Protein AF-A0A662UKR2-F1 (afdb_monomer_lite)

Structure (mmCIF, N/CA/C/O backbone):
data_AF-A0A662UKR2-F1
#
_entry.id   AF-A0A662UKR2-F1
#
loop_
_atom_site.group_PDB
_atom_site.id
_atom_site.type_symbol
_atom_site.label_atom_id
_atom_site.label_alt_id
_atom_site.label_comp_id
_atom_site.label_asym_id
_atom_site.label_entity_id
_atom_site.label_seq_id
_atom_site.pdbx_PDB_ins_code
_atom_site.Cartn_x
_atom_site.Cartn_y
_atom_site.Cartn_z
_atom_site.occupancy
_atom_site.B_iso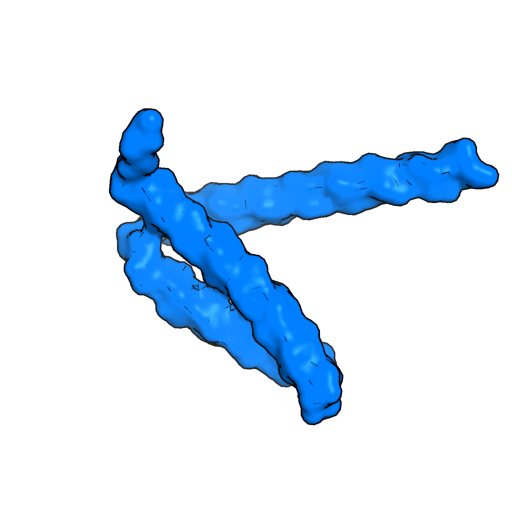_or_equiv
_atom_site.auth_seq_id
_atom_site.auth_comp_id
_atom_site.auth_asym_id
_atom_site.auth_atom_id
_atom_site.pdbx_PDB_model_num
ATOM 1 N N . MET A 1 1 ? 4.696 18.281 -18.787 1.00 58.50 1 MET A N 1
ATOM 2 C CA . MET A 1 1 ? 5.821 17.326 -18.683 1.00 58.50 1 MET A CA 1
ATOM 3 C C . MET A 1 1 ? 5.236 15.919 -18.678 1.00 58.50 1 MET A C 1
ATOM 5 O O . MET A 1 1 ? 4.300 15.696 -17.919 1.00 58.50 1 MET A O 1
ATOM 9 N N . ARG A 1 2 ? 5.671 15.020 -19.575 1.00 72.38 2 ARG A N 1
ATOM 10 C CA . ARG A 1 2 ? 5.256 13.604 -19.528 1.00 72.38 2 ARG A CA 1
ATOM 11 C C . ARG A 1 2 ? 6.004 12.928 -18.381 1.00 72.38 2 ARG A C 1
ATOM 13 O O . ARG A 1 2 ? 7.184 13.209 -18.204 1.00 72.38 2 ARG A O 1
ATOM 20 N N . LEU A 1 3 ? 5.312 12.084 -17.623 1.00 77.31 3 LEU A N 1
ATOM 21 C CA . LEU A 1 3 ? 5.959 11.244 -16.619 1.00 77.31 3 LEU A CA 1
ATOM 22 C C . LEU A 1 3 ? 6.851 10.236 -17.328 1.00 77.31 3 LEU A C 1
ATOM 24 O O . LEU A 1 3 ? 6.499 9.728 -18.397 1.00 77.31 3 LEU A O 1
ATOM 28 N N . THR A 1 4 ? 7.988 9.945 -16.719 1.00 90.44 4 THR A N 1
ATOM 29 C CA . THR A 1 4 ? 8.795 8.797 -17.113 1.00 90.44 4 THR A CA 1
ATOM 30 C C . THR A 1 4 ? 8.011 7.507 -16.865 1.00 90.44 4 THR A C 1
ATOM 32 O O . THR A 1 4 ? 7.087 7.445 -16.044 1.00 90.44 4 THR A O 1
ATOM 35 N N . GLU A 1 5 ? 8.377 6.446 -17.580 1.00 89.69 5 GLU A N 1
ATOM 36 C CA . GLU A 1 5 ? 7.794 5.120 -17.362 1.00 89.69 5 GLU A CA 1
ATOM 37 C C . GLU A 1 5 ? 7.981 4.670 -15.903 1.00 89.69 5 GLU A C 1
ATOM 39 O O . GLU A 1 5 ? 7.037 4.218 -15.258 1.00 89.69 5 GLU A O 1
ATOM 44 N N . LYS A 1 6 ? 9.170 4.919 -15.341 1.00 90.81 6 LYS A N 1
ATOM 45 C CA . LYS A 1 6 ? 9.504 4.619 -13.946 1.00 90.81 6 LYS A CA 1
ATOM 46 C C . LYS A 1 6 ? 8.615 5.366 -12.948 1.00 90.81 6 LYS A C 1
ATOM 48 O O . LYS A 1 6 ? 8.093 4.755 -12.022 1.00 90.81 6 LYS A O 1
ATOM 53 N N . GLU A 1 7 ? 8.369 6.662 -13.143 1.00 92.75 7 GLU A N 1
ATOM 54 C CA . GLU A 1 7 ? 7.427 7.416 -12.295 1.00 92.75 7 GLU A CA 1
ATOM 55 C C . GLU A 1 7 ? 5.995 6.883 -12.406 1.00 92.75 7 GLU A C 1
ATOM 57 O O . GLU A 1 7 ? 5.260 6.864 -11.419 1.00 92.75 7 GLU A O 1
ATOM 62 N N . THR A 1 8 ? 5.593 6.426 -13.592 1.00 94.00 8 THR A N 1
ATOM 63 C CA . THR A 1 8 ? 4.272 5.817 -13.804 1.00 94.00 8 THR A CA 1
ATOM 64 C C . THR A 1 8 ? 4.144 4.506 -13.029 1.00 94.00 8 THR A C 1
ATOM 66 O O . THR A 1 8 ? 3.141 4.295 -12.345 1.00 94.00 8 THR A O 1
ATOM 69 N N . LYS A 1 9 ? 5.181 3.663 -13.063 1.00 95.44 9 LYS A N 1
ATOM 70 C CA . LYS A 1 9 ? 5.261 2.410 -12.301 1.00 95.44 9 LYS A CA 1
ATOM 71 C C . LYS A 1 9 ? 5.267 2.660 -10.784 1.00 95.44 9 LYS A C 1
ATOM 73 O O . LYS A 1 9 ? 4.490 2.035 -10.064 1.00 95.44 9 LYS A O 1
ATOM 78 N N . LYS A 1 10 ? 6.027 3.650 -10.292 1.00 95.88 10 LYS A N 1
ATOM 79 C CA . LYS A 1 10 ? 6.006 4.055 -8.867 1.00 95.88 10 LYS A CA 1
ATOM 80 C C . LYS A 1 10 ? 4.609 4.503 -8.416 1.00 95.88 10 LYS A C 1
ATOM 82 O O . LYS A 1 10 ? 4.090 4.006 -7.418 1.00 95.88 10 LYS A O 1
ATOM 87 N N . ARG A 1 11 ? 3.936 5.346 -9.207 1.00 95.50 11 ARG A N 1
ATOM 88 C CA . ARG A 1 11 ? 2.543 5.764 -8.945 1.00 95.50 11 ARG A CA 1
ATOM 89 C C . ARG A 1 11 ? 1.553 4.606 -8.957 1.00 95.50 11 ARG A C 1
ATOM 91 O O . ARG A 1 11 ? 0.550 4.637 -8.245 1.00 95.50 11 ARG A O 1
ATOM 98 N N . TYR A 1 12 ? 1.810 3.582 -9.764 1.00 96.25 12 TYR A N 1
ATOM 99 C CA . TYR A 1 12 ? 0.988 2.382 -9.771 1.00 96.25 12 TYR A CA 1
ATOM 100 C C . TYR A 1 12 ? 1.091 1.617 -8.439 1.00 96.25 12 TYR A C 1
ATOM 102 O O . TYR A 1 12 ? 0.059 1.244 -7.875 1.00 96.25 12 TYR A O 1
ATOM 110 N N . VAL A 1 13 ? 2.300 1.479 -7.875 1.00 97.50 13 VAL A N 1
ATOM 111 C CA . VAL A 1 13 ? 2.519 0.907 -6.529 1.00 97.50 13 VAL A CA 1
ATOM 112 C C . VAL A 1 13 ? 1.802 1.724 -5.450 1.00 97.50 13 VAL A C 1
ATOM 114 O O . VAL A 1 13 ? 1.078 1.159 -4.628 1.00 97.50 13 VAL A O 1
ATOM 117 N N . GLU A 1 14 ? 1.910 3.054 -5.485 1.00 97.12 14 GLU A N 1
ATOM 118 C CA . GLU A 1 14 ? 1.162 3.942 -4.578 1.00 97.12 14 GLU A CA 1
ATOM 119 C C . GLU A 1 14 ? -0.354 3.688 -4.673 1.00 97.12 14 GLU A C 1
ATOM 121 O O . GLU A 1 14 ? -1.051 3.512 -3.665 1.00 97.12 14 GLU A O 1
ATOM 126 N N . GLY A 1 15 ? -0.867 3.605 -5.903 1.00 97.31 15 GLY A N 1
ATOM 127 C CA . GLY A 1 15 ? -2.266 3.313 -6.196 1.00 97.31 15 GLY A CA 1
ATOM 128 C C . GLY A 1 15 ? -2.728 1.955 -5.663 1.00 97.31 15 GLY A C 1
ATOM 129 O O . GLY A 1 15 ? -3.862 1.847 -5.180 1.00 97.31 15 GLY A O 1
ATOM 130 N N . ALA A 1 16 ? -1.867 0.936 -5.686 1.00 97.81 16 ALA A N 1
ATOM 131 C CA . ALA A 1 16 ? -2.160 -0.387 -5.137 1.00 97.81 16 ALA A CA 1
ATOM 132 C C . ALA A 1 16 ? -2.396 -0.335 -3.618 1.00 97.81 16 ALA A C 1
ATOM 134 O O . ALA A 1 16 ? -3.382 -0.893 -3.128 1.00 97.81 16 ALA A O 1
ATOM 135 N N . ILE A 1 17 ? -1.573 0.409 -2.873 1.00 97.94 17 ILE A N 1
ATOM 136 C CA . ILE A 1 17 ? -1.727 0.566 -1.416 1.00 97.94 17 ILE A CA 1
ATOM 137 C C . ILE A 1 17 ? -3.019 1.308 -1.062 1.00 97.94 17 ILE A C 1
ATOM 139 O O . ILE A 1 17 ? -3.781 0.872 -0.190 1.00 97.94 17 ILE A O 1
ATOM 143 N N . ILE A 1 18 ? -3.330 2.395 -1.773 1.00 97.56 18 ILE A N 1
ATOM 144 C CA . ILE A 1 18 ? -4.593 3.123 -1.580 1.00 97.56 18 ILE A CA 1
ATOM 145 C C . ILE A 1 18 ? -5.797 2.235 -1.914 1.00 97.56 18 ILE A C 1
ATOM 147 O O . ILE A 1 18 ? -6.810 2.256 -1.202 1.00 97.56 18 ILE A O 1
ATOM 151 N N . SER A 1 19 ? -5.693 1.423 -2.965 1.00 97.75 19 SER A N 1
ATOM 152 C CA . SER A 1 19 ? -6.735 0.469 -3.355 1.00 97.75 19 SER A CA 1
ATOM 153 C C . SER A 1 19 ? -6.944 -0.607 -2.290 1.00 97.75 19 SER A C 1
ATOM 155 O O . SER A 1 19 ? -8.088 -0.866 -1.910 1.00 97.75 19 SER A O 1
ATOM 157 N N . ALA A 1 20 ? -5.870 -1.155 -1.716 1.00 98.25 20 ALA A N 1
ATOM 158 C CA . ALA A 1 20 ? -5.950 -2.097 -0.602 1.00 98.25 20 ALA A CA 1
ATOM 159 C C . ALA A 1 20 ? -6.621 -1.478 0.632 1.00 98.25 20 ALA A C 1
ATOM 161 O O . ALA A 1 20 ? -7.509 -2.094 1.222 1.00 98.25 20 ALA A O 1
ATOM 162 N N . LEU A 1 21 ? -6.301 -0.229 0.987 1.00 98.12 21 LEU A N 1
ATOM 163 C CA . LEU A 1 21 ? -6.968 0.465 2.095 1.00 98.12 21 LEU A CA 1
ATOM 164 C C . LEU A 1 21 ? -8.481 0.621 1.856 1.00 98.12 21 LEU A C 1
ATOM 166 O O . LEU A 1 21 ? -9.287 0.432 2.775 1.00 98.12 21 LEU A O 1
ATOM 170 N N . ARG A 1 22 ? -8.887 0.956 0.626 1.00 98.31 22 ARG A N 1
ATOM 171 C CA . ARG A 1 22 ? -10.306 1.048 0.239 1.00 98.31 22 ARG A CA 1
ATOM 172 C C . ARG A 1 22 ? -10.992 -0.313 0.322 1.00 98.31 22 ARG A C 1
ATOM 174 O O . ARG A 1 22 ? -12.091 -0.408 0.868 1.00 98.31 22 ARG A O 1
ATOM 181 N N . LEU A 1 23 ? -10.330 -1.361 -0.157 1.00 98.25 23 LEU A N 1
ATOM 182 C CA . LEU A 1 23 ? -10.845 -2.724 -0.135 1.00 98.25 23 LEU A CA 1
ATOM 183 C C . LEU A 1 23 ? -10.987 -3.266 1.291 1.00 98.25 23 LEU A C 1
ATOM 185 O O . LEU A 1 23 ? -12.013 -3.854 1.628 1.00 98.25 23 LEU A O 1
ATOM 189 N N . TYR A 1 24 ? -10.015 -2.994 2.161 1.00 98.62 24 TYR A N 1
ATOM 190 C CA . TYR A 1 24 ? -10.104 -3.304 3.585 1.00 98.62 24 TYR A CA 1
ATOM 191 C C . TYR A 1 24 ? -11.374 -2.696 4.198 1.00 98.62 24 TYR A C 1
ATOM 193 O O . T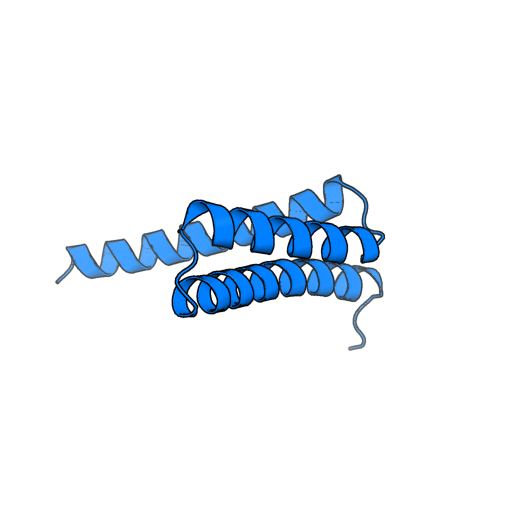YR A 1 24 ? -12.172 -3.402 4.816 1.00 98.62 24 TYR A O 1
ATOM 201 N N . ARG A 1 25 ? -11.621 -1.398 3.969 1.00 98.44 25 ARG A N 1
ATOM 202 C CA . ARG A 1 25 ? -12.834 -0.714 4.458 1.00 98.44 25 ARG A CA 1
ATOM 203 C C . ARG A 1 25 ? -14.110 -1.318 3.872 1.00 98.44 25 ARG A C 1
ATOM 205 O O . ARG A 1 25 ? -15.089 -1.488 4.598 1.00 98.44 25 ARG A O 1
ATOM 212 N N . HIS A 1 26 ? -14.091 -1.670 2.587 1.00 98.00 26 HIS A N 1
ATOM 213 C CA . HIS A 1 26 ? -15.207 -2.338 1.923 1.00 98.00 26 HIS A CA 1
ATOM 214 C C . HIS A 1 26 ? -15.557 -3.667 2.604 1.00 98.00 26 HIS A C 1
ATOM 216 O O . HIS A 1 26 ? -16.711 -3.889 2.967 1.00 98.00 26 HIS A O 1
ATOM 222 N N . TRP A 1 27 ? -14.565 -4.526 2.844 1.00 98.31 27 TRP A N 1
ATOM 223 C CA . TRP A 1 27 ? -14.773 -5.815 3.503 1.00 98.31 27 TRP A CA 1
ATOM 224 C C . TRP A 1 27 ? -15.232 -5.677 4.948 1.00 98.31 27 TRP A C 1
ATOM 226 O O . TRP A 1 27 ? -16.148 -6.384 5.367 1.00 98.31 27 TRP A O 1
ATOM 236 N N . ARG A 1 28 ? -14.675 -4.713 5.690 1.00 98.25 28 ARG A N 1
ATOM 237 C CA . ARG A 1 28 ? -15.138 -4.386 7.046 1.00 98.25 28 ARG A CA 1
ATOM 238 C C . ARG A 1 28 ? -16.612 -3.994 7.068 1.00 98.25 28 ARG A C 1
ATOM 240 O O . ARG A 1 28 ? -17.338 -4.457 7.942 1.00 98.25 28 ARG A O 1
ATOM 247 N N . LYS A 1 29 ? -17.073 -3.200 6.094 1.00 97.81 29 LYS A N 1
ATOM 248 C CA . LYS A 1 29 ? -18.493 -2.831 5.956 1.00 97.81 29 LYS A CA 1
ATOM 249 C C . LYS A 1 29 ? -19.390 -4.043 5.674 1.00 97.81 29 LYS A C 1
ATOM 251 O O . LYS A 1 29 ? -20.552 -4.030 6.056 1.00 97.81 29 LYS A O 1
ATOM 256 N N . ARG A 1 30 ? -18.858 -5.090 5.037 1.00 96.75 30 ARG A N 1
ATOM 257 C CA . ARG A 1 30 ? -19.575 -6.345 4.752 1.00 96.75 30 ARG A CA 1
ATOM 258 C C . ARG A 1 30 ? -19.498 -7.384 5.878 1.00 96.75 30 ARG A C 1
ATOM 260 O O . ARG A 1 30 ? -19.892 -8.523 5.666 1.00 96.75 30 ARG A O 1
ATOM 267 N N . GLY A 1 31 ? -18.998 -7.009 7.056 1.00 97.94 31 GLY A N 1
ATOM 268 C CA . GLY A 1 31 ? -19.009 -7.868 8.242 1.00 97.94 31 GLY A CA 1
ATOM 269 C C . GLY A 1 31 ? -17.795 -8.784 8.402 1.00 97.94 31 GLY A C 1
ATOM 270 O O . GLY A 1 31 ? -17.737 -9.518 9.383 1.00 97.94 31 GLY A O 1
ATOM 271 N N . LEU A 1 32 ? -16.796 -8.722 7.511 1.00 98.00 32 LEU A N 1
ATOM 272 C CA . LEU A 1 32 ? -15.558 -9.492 7.692 1.00 98.00 32 LEU A CA 1
ATOM 273 C C . LEU A 1 32 ? -14.796 -9.009 8.926 1.00 98.00 32 LEU A C 1
ATOM 275 O O . LEU A 1 32 ? -14.780 -7.807 9.230 1.00 98.00 32 LEU A O 1
ATOM 279 N N . THR A 1 33 ? -14.098 -9.921 9.607 1.00 98.19 33 THR A N 1
ATOM 280 C CA . THR A 1 33 ? -13.227 -9.564 10.736 1.00 98.19 33 THR A CA 1
ATOM 281 C C . THR A 1 33 ? -12.084 -8.646 10.286 1.00 98.19 33 THR A C 1
ATOM 283 O O . THR A 1 33 ? -11.766 -8.542 9.100 1.00 98.19 33 THR A O 1
ATOM 286 N N . LYS A 1 34 ? -11.450 -7.937 11.234 1.00 97.69 34 LYS A N 1
ATOM 287 C CA . LYS A 1 34 ? -10.306 -7.059 10.919 1.00 97.69 34 LYS A CA 1
ATOM 288 C C . LYS A 1 34 ? -9.192 -7.829 10.213 1.00 97.69 34 LYS A C 1
ATOM 290 O O . LYS A 1 34 ? -8.676 -7.345 9.213 1.00 97.69 34 LYS A O 1
ATOM 295 N N . ARG A 1 35 ? -8.878 -9.025 10.716 1.00 98.25 35 ARG A N 1
ATOM 296 C CA . ARG A 1 35 ? -7.829 -9.892 10.180 1.00 98.25 35 ARG A CA 1
ATOM 297 C C . ARG A 1 35 ? -8.146 -10.347 8.756 1.00 98.25 35 ARG A C 1
ATOM 299 O O . ARG A 1 35 ? -7.357 -10.082 7.861 1.00 98.25 35 ARG A O 1
ATOM 306 N N . GLU A 1 36 ? -9.324 -10.924 8.523 1.00 98.06 36 GLU A N 1
ATOM 307 C CA . GLU A 1 36 ? -9.699 -11.425 7.190 1.00 98.06 36 GLU A CA 1
ATOM 308 C C . GLU A 1 36 ? -9.779 -10.306 6.148 1.00 98.06 36 GLU A C 1
ATOM 310 O O . GLU A 1 36 ? -9.317 -10.462 5.019 1.00 98.06 36 GLU A O 1
ATOM 315 N N . ALA A 1 37 ? -10.357 -9.158 6.516 1.00 98.44 37 ALA A N 1
ATOM 316 C CA . ALA A 1 37 ? -10.424 -8.005 5.626 1.00 98.44 37 ALA A CA 1
ATOM 317 C C . ALA A 1 37 ? -9.021 -7.493 5.264 1.00 98.44 37 ALA A C 1
ATOM 319 O O . ALA A 1 37 ? -8.797 -7.083 4.125 1.00 98.44 37 ALA A O 1
ATOM 320 N N . PHE A 1 38 ? -8.094 -7.509 6.226 1.00 98.44 38 PHE A N 1
ATOM 321 C CA . PHE A 1 38 ? -6.712 -7.082 6.033 1.00 98.44 38 PHE A CA 1
ATOM 322 C C . PHE A 1 38 ? -5.938 -8.059 5.144 1.00 98.44 38 PHE A C 1
ATOM 324 O O . PHE A 1 38 ? -5.388 -7.636 4.133 1.00 98.44 38 PHE A O 1
ATOM 331 N N . GLU A 1 39 ? -5.968 -9.358 5.449 1.00 98.25 39 GLU A N 1
ATOM 332 C CA . GLU A 1 39 ? -5.303 -10.404 4.656 1.00 98.25 39 GLU A CA 1
ATOM 333 C C . GLU A 1 39 ? -5.755 -10.374 3.187 1.00 98.25 39 GLU A C 1
ATOM 335 O O . GLU A 1 39 ? -4.925 -10.407 2.277 1.00 98.25 39 GLU A O 1
ATOM 340 N N . ARG A 1 40 ? -7.065 -10.222 2.933 1.00 97.94 40 ARG A N 1
ATOM 341 C CA . ARG A 1 40 ? -7.602 -10.092 1.566 1.00 97.94 40 ARG A CA 1
ATOM 342 C C . ARG A 1 40 ? -7.118 -8.826 0.862 1.00 97.94 40 ARG A C 1
ATOM 344 O O . ARG A 1 40 ? -6.788 -8.881 -0.319 1.00 97.94 40 ARG A O 1
ATOM 351 N N . ALA A 1 41 ? -7.085 -7.697 1.569 1.00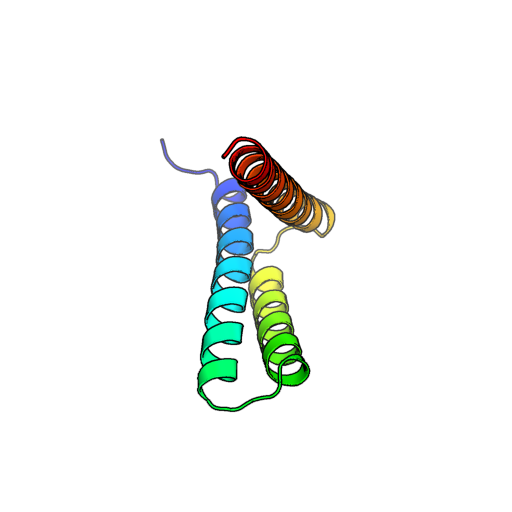 98.31 41 ALA A N 1
ATOM 352 C CA . ALA A 1 41 ? -6.614 -6.434 1.012 1.00 98.31 41 ALA A CA 1
ATOM 353 C C . ALA A 1 41 ? -5.120 -6.476 0.662 1.00 98.31 41 ALA A C 1
ATOM 355 O O . ALA A 1 41 ? -4.743 -6.047 -0.426 1.00 98.31 41 ALA A O 1
ATOM 356 N N . VAL A 1 42 ? -4.290 -7.039 1.546 1.00 98.06 42 VAL A N 1
ATOM 357 C CA . VAL A 1 42 ? -2.845 -7.201 1.327 1.00 98.06 42 VAL A CA 1
ATOM 358 C C . VAL A 1 42 ? -2.574 -8.124 0.147 1.00 98.06 42 VAL A C 1
ATOM 360 O O . VAL A 1 42 ? -1.811 -7.752 -0.738 1.00 98.06 42 VAL A O 1
ATOM 363 N N . LYS A 1 43 ? -3.245 -9.281 0.076 1.00 97.88 43 LYS A N 1
ATOM 364 C CA . LYS A 1 43 ? -3.082 -10.219 -1.045 1.00 97.88 43 LYS A CA 1
ATOM 365 C C . LYS A 1 43 ? -3.354 -9.549 -2.395 1.00 97.88 43 LYS A C 1
ATOM 367 O O . LYS A 1 43 ? -2.615 -9.773 -3.347 1.00 97.88 43 LYS A O 1
ATOM 372 N N . GLN A 1 44 ? -4.391 -8.714 -2.473 1.00 96.25 44 GLN A N 1
ATOM 373 C CA . GLN A 1 44 ? -4.696 -7.981 -3.700 1.00 96.25 44 GLN A CA 1
ATOM 374 C C . GLN A 1 44 ? -3.666 -6.885 -4.003 1.00 96.25 44 GLN A C 1
ATOM 376 O O . GLN A 1 44 ? -3.290 -6.735 -5.160 1.00 96.25 44 GLN A O 1
ATOM 381 N N . ALA A 1 45 ? -3.183 -6.152 -2.994 1.00 97.44 45 ALA A N 1
ATOM 382 C CA . ALA A 1 45 ? -2.111 -5.173 -3.188 1.00 97.44 45 ALA A CA 1
ATOM 383 C C . ALA A 1 45 ? -0.834 -5.821 -3.734 1.00 97.44 45 ALA A C 1
ATOM 385 O O . ALA A 1 45 ? -0.271 -5.290 -4.682 1.00 97.44 45 ALA A O 1
ATOM 386 N N . ILE A 1 46 ? -0.412 -6.966 -3.185 1.00 96.44 46 ILE A N 1
ATOM 387 C CA . ILE A 1 46 ? 0.773 -7.697 -3.663 1.00 96.44 46 ILE A CA 1
ATOM 388 C C . ILE A 1 46 ? 0.608 -8.067 -5.139 1.00 96.44 46 ILE A C 1
ATOM 390 O O . ILE A 1 46 ? 1.447 -7.690 -5.948 1.00 96.44 46 ILE A O 1
ATOM 394 N N . GLY A 1 47 ? -0.520 -8.685 -5.507 1.00 95.31 47 GLY A N 1
ATOM 395 C CA . GLY A 1 47 ? -0.769 -9.064 -6.900 1.00 95.31 47 GLY A CA 1
ATOM 396 C C . GLY A 1 47 ? -0.846 -7.874 -7.861 1.00 95.31 47 GLY A C 1
ATOM 397 O O . GLY A 1 47 ? -0.535 -8.018 -9.034 1.00 95.31 47 GLY A O 1
ATOM 398 N N . MET A 1 48 ? -1.234 -6.684 -7.388 1.00 94.94 48 MET A N 1
ATOM 399 C CA . MET A 1 48 ? -1.112 -5.463 -8.187 1.00 94.94 48 MET A CA 1
ATOM 400 C C . 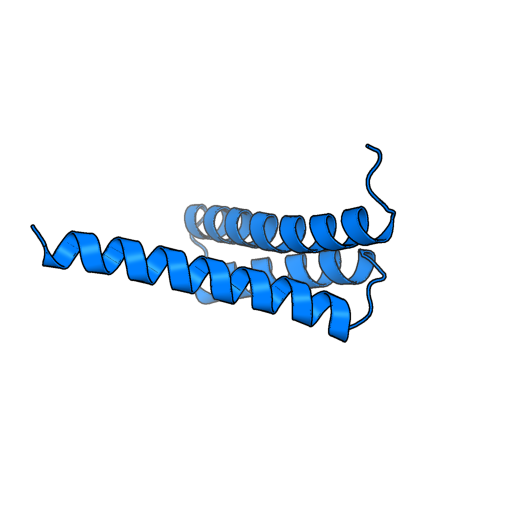MET A 1 48 ? 0.356 -5.041 -8.300 1.00 94.94 48 MET A C 1
ATOM 402 O O . MET A 1 48 ? 0.849 -4.852 -9.401 1.00 94.94 48 MET A O 1
ATOM 406 N N . ILE A 1 49 ? 1.075 -4.921 -7.185 1.00 95.94 49 ILE A N 1
ATOM 407 C CA . ILE A 1 49 ? 2.469 -4.452 -7.155 1.00 95.94 49 ILE A CA 1
ATOM 408 C C . ILE A 1 49 ? 3.381 -5.308 -8.042 1.00 95.94 49 ILE A C 1
ATOM 410 O O . ILE A 1 49 ? 4.215 -4.751 -8.749 1.00 95.94 49 ILE A O 1
ATOM 414 N N . GLU A 1 50 ? 3.183 -6.625 -8.079 1.00 92.44 50 GLU A N 1
ATOM 415 C CA . GLU A 1 50 ? 3.931 -7.543 -8.953 1.00 92.44 50 GLU A CA 1
ATOM 416 C C . GLU A 1 50 ? 3.804 -7.190 -10.449 1.00 92.44 50 GLU A C 1
ATOM 418 O O . GLU A 1 50 ? 4.743 -7.395 -11.212 1.00 92.44 50 GLU A O 1
ATOM 423 N N . VAL A 1 51 ? 2.690 -6.580 -10.873 1.00 91.44 51 VAL A N 1
ATOM 424 C CA . VAL A 1 51 ? 2.456 -6.136 -12.264 1.00 91.44 51 VAL A CA 1
ATOM 425 C C . VAL A 1 51 ? 3.180 -4.820 -12.585 1.00 91.44 51 VAL A C 1
ATOM 427 O O . VAL A 1 51 ? 3.269 -4.430 -13.745 1.00 91.44 51 VAL A O 1
ATOM 430 N N . SER A 1 52 ? 3.716 -4.111 -11.584 1.00 87.81 52 SER A N 1
ATOM 431 C CA . SER A 1 52 ? 4.445 -2.853 -11.812 1.00 87.81 52 SER A CA 1
ATOM 432 C C . SER A 1 52 ? 5.798 -3.041 -12.503 1.00 87.81 52 SER A C 1
ATOM 434 O O . SER A 1 52 ? 6.325 -2.067 -13.038 1.00 87.81 52 SER A O 1
ATOM 436 N N . GLU A 1 53 ? 6.344 -4.266 -12.495 1.00 91.56 53 GLU A N 1
ATOM 437 C CA . GLU A 1 53 ? 7.675 -4.620 -13.018 1.00 91.56 53 GLU A CA 1
ATOM 438 C C . GLU A 1 53 ? 8.836 -3.819 -12.401 1.00 91.56 53 GLU A C 1
ATOM 440 O O . GLU A 1 53 ? 9.918 -3.742 -12.983 1.00 91.56 53 GLU A O 1
ATOM 445 N N . LEU A 1 54 ? 8.617 -3.195 -11.243 1.00 93.38 54 LEU A N 1
ATOM 446 C CA . LEU A 1 54 ? 9.688 -2.605 -10.448 1.00 93.38 54 LEU A CA 1
ATOM 447 C C . LEU A 1 54 ? 10.446 -3.698 -9.702 1.00 93.38 54 LEU A C 1
ATOM 449 O O . LEU A 1 54 ? 9.871 -4.728 -9.333 1.00 93.38 54 LEU A O 1
ATOM 453 N N . ASP A 1 55 ? 11.726 -3.453 -9.443 1.00 94.81 55 ASP A N 1
ATOM 454 C CA . ASP A 1 55 ? 12.489 -4.336 -8.571 1.00 94.81 55 ASP A CA 1
ATOM 455 C C . ASP A 1 55 ? 12.065 -4.179 -7.097 1.00 94.81 55 ASP A C 1
ATOM 457 O O . ASP A 1 55 ? 11.335 -3.261 -6.700 1.00 94.81 55 ASP A O 1
ATOM 461 N N . SER A 1 56 ? 12.497 -5.121 -6.258 1.00 93.81 56 SER A N 1
ATOM 462 C CA . SER A 1 56 ? 12.133 -5.134 -4.841 1.00 93.81 56 SER A CA 1
ATOM 463 C C . SER A 1 56 ? 12.614 -3.900 -4.082 1.00 93.81 56 SER A C 1
ATOM 465 O O . SER A 1 56 ? 11.956 -3.494 -3.119 1.00 93.81 56 SER A O 1
ATOM 467 N N . ASP A 1 57 ? 13.735 -3.308 -4.490 1.00 96.00 57 ASP A N 1
ATOM 468 C CA . ASP A 1 57 ? 14.339 -2.165 -3.811 1.00 96.00 57 ASP A CA 1
ATOM 469 C C . ASP A 1 57 ? 13.554 -0.893 -4.135 1.00 96.00 57 ASP A C 1
ATOM 471 O O . ASP A 1 57 ? 13.211 -0.131 -3.230 1.00 96.00 57 ASP A O 1
ATOM 475 N N . GLU A 1 58 ? 13.157 -0.712 -5.394 1.00 95.62 58 GLU A N 1
ATOM 476 C CA . GLU A 1 58 ? 12.284 0.368 -5.855 1.00 95.62 58 GLU A CA 1
ATOM 477 C C . GLU A 1 58 ? 10.894 0.299 -5.216 1.00 95.62 58 GLU A C 1
ATOM 479 O O . GLU A 1 58 ? 10.354 1.321 -4.784 1.00 95.62 58 GLU A O 1
ATOM 484 N N . ILE A 1 59 ? 10.308 -0.899 -5.123 1.00 96.75 59 ILE A N 1
ATOM 485 C CA . ILE A 1 59 ? 9.035 -1.104 -4.418 1.00 96.75 59 ILE A CA 1
ATOM 486 C C . ILE A 1 59 ? 9.206 -0.730 -2.945 1.00 96.75 59 ILE A C 1
ATOM 488 O O . ILE A 1 59 ? 8.398 0.021 -2.396 1.00 96.75 59 ILE A O 1
ATOM 492 N N . SER A 1 60 ? 10.265 -1.226 -2.305 1.00 96.38 60 SER A N 1
ATOM 493 C CA . SER A 1 60 ? 10.539 -0.959 -0.892 1.00 96.38 60 SER A CA 1
ATOM 494 C C . SER A 1 60 ? 10.757 0.528 -0.625 1.00 96.38 60 SER A C 1
ATOM 496 O O . SER A 1 60 ? 10.263 1.039 0.379 1.00 96.38 60 SER A O 1
ATOM 498 N N . GLU A 1 61 ? 11.437 1.244 -1.521 1.00 97.12 61 GLU A N 1
ATOM 499 C CA . GLU A 1 61 ? 11.609 2.699 -1.464 1.00 97.12 61 GLU A CA 1
ATOM 500 C C . GLU A 1 61 ? 10.246 3.408 -1.431 1.00 97.12 61 GLU A C 1
ATOM 502 O O . GLU A 1 61 ? 9.959 4.140 -0.482 1.00 97.12 61 GLU A O 1
ATOM 507 N N . VAL A 1 62 ? 9.360 3.107 -2.389 1.00 96.88 62 VAL A N 1
ATOM 508 C CA . VAL A 1 62 ? 8.010 3.702 -2.464 1.00 96.88 62 VAL A CA 1
ATOM 509 C C . VAL A 1 62 ? 7.198 3.414 -1.198 1.00 96.88 62 VAL A C 1
ATOM 511 O O . VAL A 1 62 ? 6.555 4.307 -0.641 1.00 96.88 62 VAL A O 1
ATOM 514 N N . LEU A 1 63 ? 7.224 2.171 -0.710 1.00 96.75 63 LEU A N 1
ATOM 515 C CA . LEU A 1 63 ? 6.493 1.790 0.500 1.00 96.75 63 LEU A CA 1
ATOM 516 C C . LEU A 1 63 ? 7.045 2.487 1.752 1.00 96.75 63 LEU A C 1
ATOM 518 O O . LEU A 1 63 ? 6.269 2.927 2.605 1.00 96.75 63 LEU A O 1
ATOM 522 N N . ASN A 1 64 ? 8.366 2.627 1.861 1.00 97.94 64 ASN A N 1
ATOM 523 C CA . ASN A 1 64 ? 9.007 3.316 2.977 1.00 97.94 64 ASN A CA 1
ATOM 524 C C . ASN A 1 64 ? 8.696 4.815 2.980 1.00 97.94 64 ASN A C 1
ATOM 526 O O . ASN A 1 64 ? 8.416 5.373 4.045 1.00 97.94 64 ASN A O 1
ATOM 530 N N . ASP A 1 65 ? 8.680 5.459 1.815 1.00 97.94 65 ASP A N 1
ATOM 531 C CA . ASP A 1 65 ? 8.295 6.866 1.690 1.00 97.94 65 ASP A CA 1
ATOM 532 C C . ASP A 1 65 ? 6.840 7.089 2.114 1.00 97.94 65 ASP A C 1
ATOM 534 O O . ASP A 1 65 ? 6.554 7.999 2.900 1.00 97.94 65 ASP A O 1
ATOM 538 N N . LEU A 1 66 ? 5.928 6.200 1.705 1.00 97.19 66 LEU A N 1
ATOM 539 C CA . LEU A 1 66 ? 4.536 6.223 2.164 1.00 97.19 66 LEU A CA 1
ATOM 540 C C . LEU A 1 66 ? 4.441 6.125 3.692 1.00 97.19 66 LEU A C 1
ATOM 542 O O . LEU A 1 66 ? 3.743 6.924 4.321 1.00 97.19 66 LEU A O 1
ATOM 546 N N . VAL A 1 67 ? 5.158 5.183 4.311 1.00 97.75 67 VAL A N 1
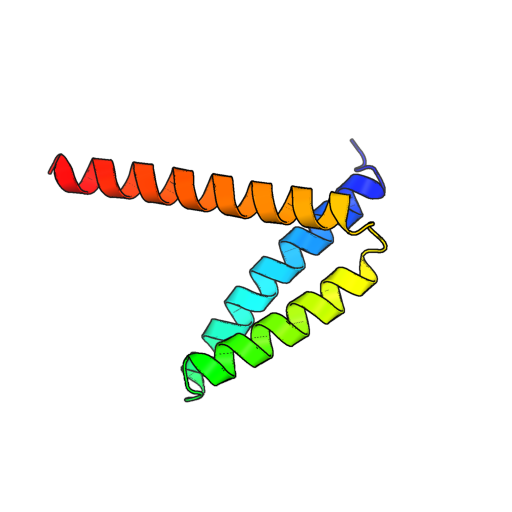ATOM 547 C CA . VAL A 1 67 ? 5.173 5.018 5.775 1.00 97.75 67 VAL A CA 1
ATOM 548 C C . VAL A 1 67 ? 5.720 6.267 6.469 1.00 97.75 67 VAL A C 1
ATOM 550 O O . VAL A 1 67 ? 5.126 6.731 7.446 1.00 97.75 67 VAL A O 1
ATOM 553 N N . ARG A 1 68 ? 6.815 6.848 5.965 1.00 98.25 68 ARG A N 1
ATOM 554 C CA . ARG A 1 68 ? 7.416 8.077 6.512 1.00 98.25 68 ARG A CA 1
ATOM 555 C C . ARG A 1 68 ? 6.436 9.244 6.480 1.00 98.25 68 ARG A C 1
ATOM 557 O O . ARG A 1 68 ? 6.240 9.891 7.509 1.00 98.25 68 ARG A O 1
ATOM 564 N N . ILE A 1 69 ? 5.777 9.471 5.344 1.00 98.00 69 ILE A N 1
ATOM 565 C CA . ILE A 1 69 ? 4.782 10.540 5.183 1.00 98.00 69 ILE A CA 1
ATOM 566 C C . ILE A 1 69 ? 3.595 10.321 6.129 1.00 98.00 69 ILE A C 1
ATOM 568 O O . ILE A 1 69 ? 3.204 11.241 6.847 1.00 98.00 69 ILE A O 1
ATOM 572 N N . ILE A 1 70 ? 3.046 9.102 6.193 1.00 97.31 70 ILE A N 1
ATOM 573 C CA . ILE A 1 70 ? 1.924 8.770 7.089 1.00 97.31 70 ILE A CA 1
ATOM 574 C C . ILE A 1 70 ? 2.299 9.022 8.555 1.00 97.31 70 ILE A C 1
ATOM 576 O O . ILE A 1 70 ? 1.506 9.585 9.314 1.00 97.31 70 ILE A O 1
ATOM 580 N N . ASN A 1 71 ? 3.504 8.626 8.963 1.00 97.75 71 ASN A N 1
ATOM 581 C CA . ASN A 1 71 ? 3.988 8.840 10.324 1.00 97.75 71 ASN A CA 1
ATOM 582 C C . ASN A 1 71 ? 4.170 10.328 10.641 1.00 97.75 71 ASN A C 1
ATOM 584 O O . ASN A 1 71 ? 3.741 10.762 11.710 1.00 97.75 71 ASN A O 1
ATOM 588 N N . ALA A 1 72 ? 4.735 11.109 9.717 1.00 98.00 72 ALA A N 1
ATOM 589 C CA . ALA A 1 72 ? 4.891 12.554 9.876 1.00 98.00 72 ALA A CA 1
ATOM 590 C C . ALA A 1 72 ? 3.532 13.256 10.030 1.00 98.00 72 ALA A C 1
ATOM 592 O O . ALA A 1 72 ? 3.330 14.002 10.985 1.00 98.00 72 ALA A O 1
ATOM 593 N N . VAL A 1 73 ? 2.558 12.939 9.170 1.00 97.19 73 VAL A N 1
ATOM 594 C CA . VAL A 1 73 ? 1.192 13.486 9.267 1.00 97.19 73 VAL A CA 1
ATOM 595 C C . VAL A 1 73 ? 0.546 13.131 10.608 1.00 97.19 73 VAL A C 1
ATOM 597 O O . VAL A 1 73 ? -0.033 13.989 11.270 1.00 97.19 73 VAL A O 1
ATOM 600 N N . ASN A 1 74 ? 0.669 11.878 11.054 1.00 95.62 74 ASN A N 1
ATOM 601 C CA . ASN A 1 74 ? 0.140 11.456 12.353 1.00 95.62 74 ASN A CA 1
ATOM 602 C C . ASN A 1 74 ? 0.808 12.175 13.531 1.00 95.62 74 ASN A C 1
ATOM 604 O O . ASN A 1 74 ? 0.148 12.414 14.543 1.00 95.62 74 ASN A O 1
ATOM 608 N N . ALA A 1 75 ? 2.104 12.477 13.433 1.00 96.38 75 ALA A N 1
ATOM 609 C CA . ALA A 1 75 ? 2.824 13.220 14.458 1.00 96.38 75 ALA A CA 1
ATOM 610 C C . ALA A 1 75 ? 2.309 14.662 14.561 1.00 96.38 75 ALA A C 1
ATOM 612 O O . ALA A 1 75 ? 1.978 15.097 15.664 1.00 96.38 75 ALA A O 1
ATOM 613 N N . GLU A 1 76 ? 2.153 15.361 13.434 1.00 95.62 76 GLU A N 1
ATOM 614 C CA . GLU A 1 76 ? 1.606 16.726 13.407 1.00 95.62 76 GLU A CA 1
ATOM 615 C C . GLU A 1 76 ? 0.175 16.779 13.962 1.00 95.62 76 GLU A C 1
ATOM 617 O O . GLU A 1 76 ? -0.110 17.548 14.878 1.00 95.62 76 GLU A O 1
ATOM 622 N N . LEU A 1 77 ? -0.701 15.857 13.545 1.00 94.38 77 LEU A N 1
ATOM 623 C CA . LEU A 1 77 ? -2.080 15.792 14.053 1.00 94.38 77 LEU A CA 1
ATOM 624 C C . LEU A 1 77 ? -2.184 15.495 15.560 1.00 94.38 77 LEU A C 1
ATOM 626 O O . LEU A 1 77 ? -3.218 15.768 16.171 1.00 94.38 77 LEU A O 1
ATOM 630 N N . LYS A 1 78 ? -1.162 14.879 16.166 1.00 92.44 78 LYS A N 1
ATOM 631 C CA . LYS A 1 78 ? -1.114 14.630 17.616 1.00 92.44 78 LYS A CA 1
ATOM 632 C C . LYS A 1 78 ? -0.602 15.840 18.392 1.00 92.44 78 LYS A C 1
ATOM 634 O O . LYS A 1 78 ? -1.087 16.062 19.497 1.00 92.44 78 LYS A O 1
ATOM 639 N N . LYS A 1 79 ? 0.331 16.617 17.829 1.00 85.50 79 LYS A N 1
ATOM 640 C CA . LYS A 1 79 ? 0.808 17.870 18.438 1.00 85.50 79 LYS A CA 1
ATOM 641 C C . LYS A 1 79 ? -0.348 18.853 18.618 1.00 85.50 79 LYS A C 1
ATOM 643 O O . LYS A 1 79 ? -0.570 19.317 19.731 1.00 85.50 79 LYS A O 1
ATOM 648 N N . ASP A 1 80 ? -1.167 19.031 17.581 1.00 70.06 80 ASP A N 1
ATOM 649 C CA . ASP A 1 80 ? -2.335 19.925 17.608 1.00 70.06 80 ASP A CA 1
ATOM 650 C C . ASP A 1 80 ? -3.384 19.557 18.670 1.00 70.06 80 ASP A C 1
ATOM 652 O O . ASP A 1 80 ? -4.125 20.418 19.143 1.00 70.06 80 ASP A O 1
ATOM 656 N N . LYS A 1 81 ? -3.461 18.278 19.062 1.00 62.16 81 LYS A 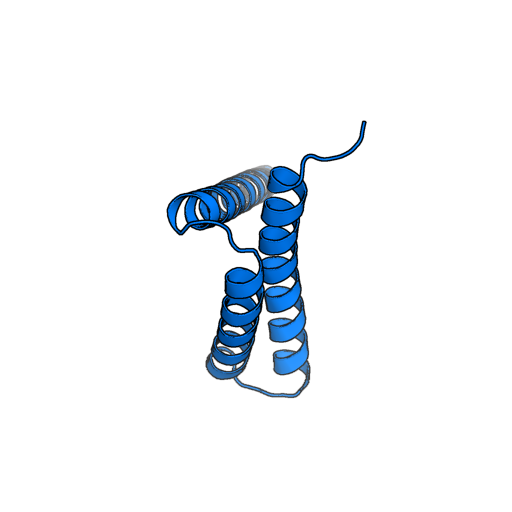N 1
ATOM 657 C CA . LYS A 1 81 ? -4.389 17.799 20.100 1.00 62.16 81 LYS A CA 1
ATOM 658 C C . LYS A 1 81 ? -3.895 18.025 21.526 1.00 62.16 81 LYS A C 1
ATOM 660 O O . LYS A 1 81 ? -4.719 18.009 22.427 1.00 62.16 81 LYS A O 1
ATOM 665 N N . ASN A 1 82 ? -2.591 18.218 21.724 1.00 61.34 82 ASN A N 1
ATOM 666 C CA . ASN A 1 82 ? -2.000 18.515 23.033 1.00 61.34 82 ASN A CA 1
ATOM 667 C C . ASN A 1 82 ? -1.838 20.027 23.279 1.00 61.34 82 ASN A C 1
ATOM 669 O O . ASN A 1 82 ? -1.379 20.424 24.346 1.00 61.34 82 ASN A O 1
ATOM 673 N N . SER A 1 83 ? -2.172 20.863 22.291 1.00 56.78 83 SER A N 1
ATOM 674 C CA . SER A 1 83 ? -2.115 22.331 22.368 1.00 56.78 83 SER A CA 1
ATOM 675 C C . SER A 1 83 ? -3.496 22.998 22.474 1.00 56.78 83 SER A C 1
ATOM 677 O O . SER A 1 83 ? -3.575 24.224 22.437 1.00 56.78 83 SER A O 1
ATOM 679 N N . ARG A 1 84 ? -4.571 22.210 22.587 1.00 50.44 84 ARG A N 1
ATOM 680 C CA . ARG A 1 84 ? -5.949 22.650 22.859 1.00 50.44 84 ARG A CA 1
ATOM 681 C C . ARG A 1 84 ? -6.427 22.040 24.165 1.00 50.44 84 ARG A C 1
ATOM 683 O O . ARG A 1 84 ? -7.229 22.716 24.839 1.00 50.44 84 ARG A O 1
#

Radius of gyration: 15.68 Å; chains: 1; bounding box: 34×34×43 Å

Sequence (84 aa):
MRLTEKETKKRYVEGAIISALRLYRHWRKRGLTKREAFERAVKQAIGMIEVSELDSDEISEVLNDLVRIINAVNAELKKDKNSR

Secondary structure (DSSP, 8-state):
-PPPHHHHHHHHHHHHHHHHHHHHHHHHHTT--HHHHHHHHHHHHHHHHGGG---HHHHHHHHHHHHHHHHHHHHHHHHHHH--

Foldseek 3Di:
DDDDLLVVLLVQLVVLLVQLVVQLVVVVVVVDDNVVSNVVSVVSSVVSNVVSPDDPVSSVVSVVVVVVVVVVVVVVVVVVVVVD

pLDDT: mean 93.11, std 10.23, range [50.44, 98.62]